Protein AF-A0A914LXF1-F1 (afdb_monomer_lite)

Organism: Meloidogyne incognita (NCBI:txid6306)

Foldseek 3Di:
DDPPVVVVLLVVPQQFQPPDDSPPPVPDDQLRVLSSVLVVLCCVVPNDADSHNVRNVVVLVCLLPDPVQDDLSSVLSNQSNDNPSVSHDGPVVSVVSVVVNVVVVVVVD

Radius of gyration: 15.21 Å; chains: 1; bounding box: 42×36×30 Å

pLDDT: mean 84.36, std 17.29, range [39.44, 98.19]

InterPro domains:
  IPR000719 Protein kinase domain [PS50011] (1-102)
  IPR001245 Serine-threonine/tyrosine-protein kinase, catalytic domain [PF07714] (20-95)
  IPR011009 Protein kinase-like domain superfamily [SSF56112] (17-96)

Sequence (109 aa):
MYIDRVQLTTMNSVLKPPELEENDIENLSKSADIWAFGLMSYEIVHGELPNERSDLLEALESYRNNHSYNSRLDSLIKQCIAVDPNERPDIDQILYGINEILRREDEHQ

Secondary structure (DSSP, 8-state):
----HHHHHHHHHHTS-TT--TT--TT--HHHHHHHHHHHHHHHHH-PPPSSHHHHHHHHHHHHH-TT--SHHHHHHHHHT-SSTTSSPPHHHHHHHHHHHHHHHTT--

Structure (mmCIF, N/CA/C/O backbone):
data_AF-A0A914LXF1-F1
#
_entry.id   AF-A0A914LXF1-F1
#
loop_
_atom_site.group_PDB
_atom_site.id
_atom_site.type_symbol
_atom_site.label_atom_id
_atom_site.label_alt_id
_atom_site.label_comp_id
_atom_site.label_asym_id
_atom_site.label_entity_id
_atom_site.label_seq_id
_atom_site.pdbx_PDB_ins_code
_atom_site.Cartn_x
_atom_site.Cartn_y
_atom_site.Cartn_z
_atom_site.occupancy
_atom_site.B_iso_or_equiv
_atom_site.auth_seq_id
_atom_site.auth_comp_id
_atom_site.auth_asym_id
_atom_site.auth_atom_id
_atom_site.pdbx_PDB_model_num
ATOM 1 N N . MET A 1 1 ? 10.255 -25.665 14.768 1.00 39.44 1 MET A N 1
ATOM 2 C CA . MET A 1 1 ? 9.718 -25.307 13.443 1.00 39.44 1 MET A CA 1
ATOM 3 C C . MET A 1 1 ? 10.702 -24.321 12.835 1.00 39.44 1 MET A C 1
ATOM 5 O O . MET A 1 1 ? 10.704 -23.164 13.224 1.00 39.44 1 MET A O 1
ATOM 9 N N . TYR A 1 2 ? 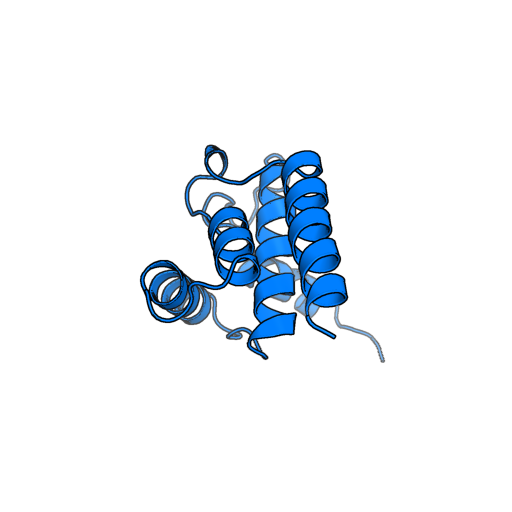11.667 -24.821 12.063 1.00 41.34 2 TYR A N 1
ATOM 10 C CA . TYR A 1 2 ? 12.692 -23.992 11.425 1.00 41.34 2 TYR A CA 1
ATOM 11 C C . TYR A 1 2 ? 12.053 -23.422 10.160 1.00 41.34 2 TYR A C 1
ATOM 13 O O . TYR A 1 2 ? 11.729 -24.190 9.260 1.00 41.34 2 TYR A O 1
ATOM 21 N N . ILE A 1 3 ? 11.801 -22.115 10.128 1.00 44.62 3 ILE A N 1
ATOM 22 C CA . ILE A 1 3 ? 11.459 -21.444 8.874 1.00 44.62 3 ILE A CA 1
ATOM 23 C C . ILE A 1 3 ? 12.745 -21.451 8.053 1.00 44.62 3 ILE A C 1
ATOM 25 O O . ILE A 1 3 ? 13.779 -20.945 8.499 1.00 44.62 3 ILE A O 1
ATOM 29 N N . ASP A 1 4 ? 12.704 -22.138 6.917 1.00 48.78 4 ASP A N 1
ATOM 30 C CA . ASP A 1 4 ? 13.866 -22.341 6.067 1.00 48.78 4 ASP A CA 1
ATOM 31 C C . ASP A 1 4 ? 14.347 -20.979 5.548 1.00 48.78 4 ASP A C 1
ATOM 33 O O . ASP A 1 4 ? 13.539 -20.157 5.111 1.00 48.78 4 ASP A O 1
ATOM 37 N N . ARG A 1 5 ? 15.656 -20.697 5.601 1.00 44.66 5 ARG A N 1
ATOM 38 C CA . ARG A 1 5 ? 16.190 -19.380 5.188 1.00 44.66 5 ARG A CA 1
ATOM 39 C C . ARG A 1 5 ? 15.862 -19.060 3.728 1.00 44.66 5 ARG A C 1
ATOM 41 O O . ARG A 1 5 ? 15.793 -17.893 3.369 1.00 44.66 5 ARG A O 1
ATOM 48 N N . VAL A 1 6 ? 15.616 -20.089 2.917 1.00 45.19 6 VAL A N 1
ATOM 49 C CA . VAL A 1 6 ? 15.147 -19.967 1.533 1.00 45.19 6 VAL A CA 1
ATOM 50 C C . VAL A 1 6 ? 13.738 -19.364 1.470 1.00 45.19 6 VAL A C 1
ATOM 52 O O . VAL A 1 6 ? 13.520 -18.471 0.661 1.00 45.19 6 VAL A O 1
ATOM 55 N N . GLN A 1 7 ? 12.815 -19.747 2.364 1.00 41.03 7 GLN A N 1
ATOM 56 C CA . GLN A 1 7 ? 11.468 -19.159 2.406 1.00 41.03 7 GLN A CA 1
ATOM 57 C C . GLN A 1 7 ? 11.499 -17.676 2.779 1.00 41.03 7 GLN A C 1
ATOM 59 O O . GLN A 1 7 ? 10.761 -16.902 2.187 1.00 41.03 7 GLN A O 1
ATOM 64 N N . LEU A 1 8 ? 12.385 -17.249 3.684 1.00 41.22 8 LEU A N 1
ATOM 65 C CA . LEU A 1 8 ? 12.548 -15.825 4.016 1.00 41.22 8 LEU A CA 1
ATOM 66 C C . LEU A 1 8 ? 13.051 -15.002 2.819 1.00 41.22 8 LEU A C 1
ATOM 68 O O . LEU A 1 8 ? 12.593 -13.882 2.609 1.00 41.22 8 LEU A O 1
ATOM 72 N N . THR A 1 9 ? 13.948 -15.555 1.998 1.00 43.09 9 THR A N 1
ATOM 73 C CA . THR A 1 9 ? 14.433 -14.884 0.779 1.00 43.09 9 THR A CA 1
ATOM 74 C C . THR A 1 9 ? 13.364 -14.842 -0.320 1.00 43.09 9 THR A C 1
ATOM 76 O O . THR A 1 9 ? 13.245 -13.834 -1.010 1.00 43.09 9 THR A O 1
ATOM 79 N N . THR A 1 10 ? 12.550 -15.893 -0.464 1.00 47.44 10 THR A N 1
ATOM 80 C CA . THR A 1 10 ? 11.453 -15.945 -1.448 1.00 47.44 10 THR A CA 1
ATOM 81 C C . THR A 1 10 ? 10.251 -15.088 -1.027 1.00 47.44 10 THR A C 1
ATOM 83 O O . THR A 1 10 ? 9.710 -14.360 -1.857 1.00 47.44 10 THR A O 1
ATOM 86 N N . 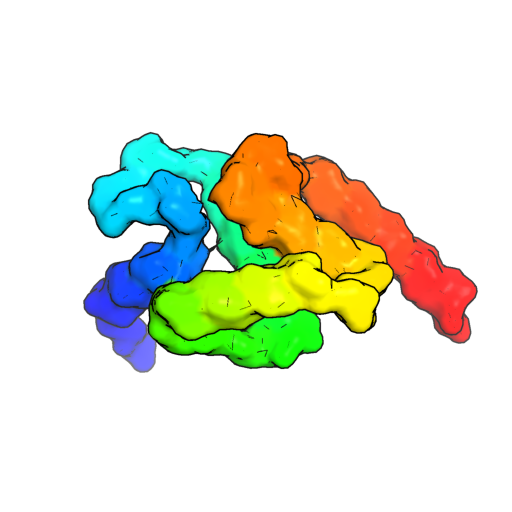MET A 1 11 ? 9.890 -15.072 0.264 1.00 50.12 11 MET A N 1
ATOM 87 C CA . MET A 1 11 ? 8.873 -14.162 0.822 1.00 50.12 11 MET A CA 1
ATOM 88 C C . MET A 1 11 ? 9.282 -12.690 0.662 1.00 50.12 11 MET A C 1
ATOM 90 O O . MET A 1 11 ? 8.427 -11.836 0.440 1.00 50.12 11 MET A O 1
ATOM 94 N N . ASN A 1 12 ? 10.589 -12.403 0.676 1.00 60.38 12 ASN A N 1
ATOM 95 C CA . ASN A 1 12 ? 11.131 -11.075 0.395 1.00 60.38 12 ASN A CA 1
ATOM 96 C C . ASN A 1 12 ? 11.045 -10.652 -1.081 1.00 60.38 12 ASN A C 1
ATOM 98 O O . ASN A 1 12 ? 11.310 -9.491 -1.354 1.00 60.38 12 ASN A O 1
ATOM 102 N N . SER A 1 13 ? 10.714 -11.521 -2.045 1.00 69.38 13 SER A N 1
ATOM 103 C CA . SER A 1 13 ? 10.574 -11.115 -3.460 1.00 69.38 13 SER A CA 1
ATOM 104 C C . SER A 1 13 ? 9.142 -10.699 -3.808 1.00 69.38 13 SER A C 1
ATOM 106 O O . SER A 1 13 ? 8.922 -9.659 -4.430 1.00 69.38 13 SER A O 1
ATOM 108 N N . VAL A 1 14 ? 8.150 -11.475 -3.362 1.00 83.94 14 VAL A N 1
ATOM 109 C CA . VAL A 1 14 ? 6.746 -11.279 -3.757 1.00 83.94 14 VAL A CA 1
ATOM 110 C C . VAL A 1 14 ? 6.218 -9.928 -3.277 1.00 83.94 14 VAL A C 1
ATOM 112 O O . VAL A 1 14 ? 5.686 -9.161 -4.076 1.00 83.94 14 VAL A O 1
ATOM 115 N N . LEU A 1 15 ? 6.450 -9.603 -2.003 1.00 88.06 15 LEU A N 1
ATOM 116 C CA . LEU A 1 15 ? 5.885 -8.423 -1.339 1.00 88.06 15 LEU A CA 1
ATOM 117 C C . LEU A 1 15 ? 6.651 -7.122 -1.616 1.00 88.06 15 LEU A C 1
ATOM 119 O O . LEU A 1 15 ? 6.229 -6.060 -1.157 1.00 88.06 15 LEU A O 1
ATOM 123 N N . LYS A 1 16 ? 7.768 -7.178 -2.356 1.00 89.12 16 LYS A N 1
ATOM 124 C CA . LYS A 1 16 ? 8.562 -5.984 -2.663 1.00 89.12 16 LYS A CA 1
ATOM 125 C C . LYS A 1 16 ? 7.724 -4.938 -3.391 1.00 89.12 16 LYS A C 1
ATOM 127 O O . LYS A 1 16 ? 6.984 -5.301 -4.314 1.00 89.12 16 LYS A O 1
ATOM 132 N N . PRO A 1 17 ? 7.897 -3.653 -3.062 1.00 91.44 17 PRO A N 1
ATOM 133 C CA . PRO A 1 17 ? 7.311 -2.590 -3.853 1.00 91.44 17 PRO A CA 1
ATOM 134 C C . PRO A 1 17 ? 7.853 -2.627 -5.299 1.00 91.44 17 PRO A C 1
ATOM 136 O O . PRO A 1 17 ? 8.917 -3.205 -5.552 1.00 91.44 17 PRO A O 1
ATOM 139 N N . PRO A 1 18 ? 7.102 -2.099 -6.278 1.00 90.81 18 PRO A N 1
ATOM 140 C CA . PRO A 1 18 ? 7.417 -2.243 -7.701 1.00 90.81 18 PRO A CA 1
ATOM 141 C C . PRO A 1 18 ? 8.728 -1.565 -8.125 1.00 90.81 18 PRO A C 1
ATOM 143 O O . PRO A 1 18 ? 9.306 -1.976 -9.126 1.00 90.81 18 PRO A O 1
ATOM 146 N N . GLU A 1 19 ? 9.207 -0.568 -7.379 1.00 89.38 19 GLU A N 1
ATOM 147 C CA . GLU A 1 19 ? 10.456 0.150 -7.655 1.00 89.38 19 GLU A CA 1
ATOM 148 C C . GLU A 1 19 ? 11.733 -0.583 -7.216 1.00 89.38 19 GLU A C 1
ATOM 150 O O . GLU A 1 19 ? 12.816 -0.181 -7.632 1.00 89.38 19 GLU A O 1
ATOM 155 N N . LEU A 1 20 ? 11.640 -1.623 -6.376 1.00 86.94 20 LEU A N 1
ATOM 156 C CA . LEU A 1 20 ? 12.818 -2.355 -5.897 1.00 86.94 20 LEU A CA 1
ATOM 157 C C . LEU A 1 20 ? 13.130 -3.565 -6.784 1.00 86.94 20 LEU A C 1
ATOM 159 O O . LEU A 1 20 ? 12.299 -4.462 -6.947 1.00 86.94 20 LEU A O 1
ATOM 163 N N . GLU A 1 21 ? 14.365 -3.637 -7.285 1.00 74.50 21 GLU A N 1
ATOM 164 C CA . GLU A 1 21 ? 14.863 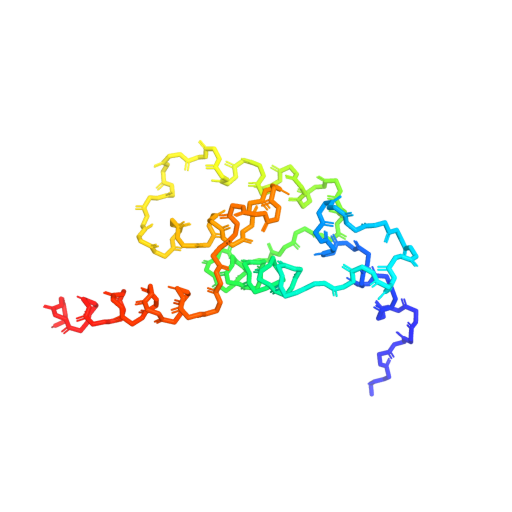-4.808 -8.013 1.00 74.50 21 GLU A CA 1
ATOM 165 C C . GLU A 1 21 ? 15.221 -5.981 -7.069 1.00 74.50 21 GLU A C 1
ATOM 167 O O . GLU A 1 21 ? 15.310 -5.860 -5.838 1.00 74.50 21 GLU A O 1
ATOM 172 N N . GLU A 1 22 ? 15.426 -7.179 -7.633 1.00 64.00 22 GLU A N 1
ATOM 173 C CA . GLU A 1 22 ? 15.650 -8.410 -6.857 1.00 64.00 22 GLU A CA 1
ATOM 174 C C . GLU A 1 22 ? 16.853 -8.332 -5.900 1.00 64.00 22 GLU A C 1
ATOM 176 O O . GLU A 1 22 ? 16.782 -8.905 -4.811 1.00 64.00 22 GLU A O 1
ATOM 181 N N . ASN A 1 23 ? 17.891 -7.556 -6.231 1.00 60.38 23 ASN A N 1
ATOM 182 C CA . ASN A 1 23 ? 19.127 -7.442 -5.444 1.00 60.38 23 ASN A CA 1
ATOM 183 C C . ASN A 1 23 ? 19.387 -6.039 -4.874 1.00 60.38 23 ASN A C 1
ATOM 185 O O . ASN A 1 23 ? 20.499 -5.752 -4.435 1.00 60.38 23 ASN A O 1
ATOM 189 N N . ASP A 1 24 ? 18.375 -5.172 -4.859 1.00 64.75 24 ASP A N 1
ATOM 190 C CA . ASP A 1 24 ? 18.558 -3.765 -4.514 1.00 64.75 24 ASP A CA 1
ATOM 191 C C . ASP A 1 24 ? 18.333 -3.484 -3.020 1.00 64.75 24 ASP A C 1
ATOM 193 O O . ASP A 1 24 ? 17.340 -2.897 -2.592 1.00 64.75 24 ASP A O 1
ATOM 197 N N . ILE A 1 25 ? 19.256 -3.989 -2.197 1.00 58.91 25 ILE A N 1
ATOM 198 C CA . ILE A 1 25 ? 19.245 -3.790 -0.737 1.00 58.91 25 ILE A CA 1
ATOM 199 C C . ILE A 1 25 ? 19.714 -2.368 -0.374 1.00 58.91 25 ILE A C 1
ATOM 201 O O . ILE A 1 25 ? 19.442 -1.882 0.721 1.00 58.91 25 ILE A O 1
ATOM 205 N N . GLU A 1 26 ? 20.420 -1.692 -1.283 1.00 58.34 26 GLU A N 1
ATOM 206 C CA . GLU A 1 26 ? 20.953 -0.343 -1.066 1.00 58.34 26 GLU A CA 1
ATOM 207 C C . GLU A 1 26 ? 19.882 0.747 -1.245 1.00 58.34 26 GLU A C 1
ATOM 209 O O . GLU A 1 26 ? 19.989 1.798 -0.617 1.00 58.34 26 GLU A O 1
ATOM 214 N N . ASN A 1 27 ? 18.808 0.473 -2.000 1.00 61.38 27 ASN A N 1
ATOM 215 C CA . ASN A 1 27 ? 17.687 1.399 -2.213 1.00 61.38 27 ASN A CA 1
ATOM 216 C C . ASN A 1 27 ? 16.477 1.176 -1.286 1.00 61.38 27 ASN A C 1
ATOM 218 O O . ASN A 1 27 ? 15.394 1.716 -1.527 1.00 61.38 27 ASN A O 1
ATOM 222 N N . LEU A 1 28 ? 16.645 0.431 -0.188 1.00 73.81 28 LEU A N 1
ATOM 223 C CA . LEU A 1 28 ? 15.631 0.337 0.867 1.00 73.81 28 LEU A CA 1
ATOM 224 C C . LEU A 1 28 ? 15.330 1.732 1.439 1.00 73.81 28 LEU A C 1
ATOM 226 O O . LEU A 1 28 ? 16.172 2.373 2.068 1.00 73.81 28 LEU A O 1
ATOM 230 N N . SER A 1 29 ? 14.105 2.203 1.209 1.00 86.38 29 SER A N 1
ATOM 231 C CA . SER A 1 29 ? 13.641 3.528 1.616 1.00 86.38 29 SER A CA 1
ATOM 232 C C . SER A 1 29 ? 12.500 3.423 2.622 1.00 86.38 29 SER A C 1
ATOM 234 O O . SER A 1 29 ? 11.786 2.425 2.667 1.00 86.38 29 SER A O 1
ATOM 236 N N . LYS A 1 30 ? 12.252 4.502 3.374 1.00 92.75 30 LYS A N 1
ATOM 237 C CA . LYS A 1 30 ? 11.060 4.599 4.235 1.00 92.75 30 LYS A CA 1
ATOM 238 C C . LYS A 1 30 ? 9.769 4.330 3.452 1.00 92.75 30 LYS A C 1
ATOM 240 O O . LYS A 1 30 ? 8.844 3.743 3.987 1.00 92.75 30 LYS A O 1
ATOM 245 N N . SER A 1 31 ? 9.719 4.726 2.179 1.00 94.06 31 SER A N 1
ATOM 246 C CA . SER A 1 31 ? 8.561 4.500 1.309 1.00 94.06 31 SER A CA 1
ATOM 247 C C . SER A 1 31 ? 8.335 3.011 0.999 1.00 94.06 31 SER A C 1
ATOM 249 O O . SER A 1 31 ? 7.191 2.585 0.832 1.00 94.06 31 SER A O 1
ATOM 251 N N . ALA A 1 32 ? 9.391 2.189 0.987 1.00 92.50 32 ALA A N 1
ATOM 252 C CA . ALA A 1 32 ? 9.263 0.736 0.872 1.00 92.50 32 ALA A CA 1
ATOM 253 C C . ALA A 1 32 ? 8.619 0.116 2.127 1.00 92.50 32 ALA A C 1
ATOM 255 O O . ALA A 1 32 ? 7.778 -0.776 2.003 1.00 92.50 32 ALA A O 1
ATOM 256 N N . ASP A 1 33 ? 8.936 0.631 3.322 1.00 92.88 33 ASP A N 1
ATOM 257 C CA . ASP A 1 33 ? 8.266 0.214 4.564 1.00 92.88 33 ASP A CA 1
ATOM 258 C C . ASP A 1 33 ? 6.775 0.579 4.540 1.00 92.88 33 ASP A C 1
ATOM 260 O O . ASP A 1 33 ? 5.932 -0.214 4.963 1.00 92.88 33 ASP A O 1
ATOM 264 N N . ILE A 1 34 ? 6.428 1.752 3.994 1.00 97.56 34 ILE A N 1
ATOM 265 C CA . ILE A 1 34 ? 5.029 2.176 3.838 1.00 97.56 34 ILE A CA 1
ATOM 266 C C . ILE A 1 34 ? 4.254 1.247 2.902 1.00 97.56 34 ILE A C 1
ATOM 268 O O . ILE A 1 34 ? 3.115 0.887 3.202 1.00 97.56 34 ILE A O 1
ATOM 272 N N . TRP A 1 35 ? 4.869 0.799 1.809 1.00 96.00 35 TRP A N 1
ATOM 273 C CA . TRP A 1 35 ? 4.266 -0.213 0.945 1.00 96.00 35 TRP A CA 1
ATOM 274 C C . TRP A 1 35 ? 3.993 -1.517 1.699 1.00 96.00 35 TRP A C 1
ATOM 276 O O . TRP A 1 35 ? 2.875 -2.032 1.652 1.00 96.00 35 TRP A O 1
ATOM 286 N N . ALA A 1 36 ? 4.985 -2.034 2.434 1.00 94.12 36 ALA A N 1
ATOM 287 C CA . ALA A 1 36 ? 4.831 -3.260 3.216 1.00 94.12 36 ALA A CA 1
ATOM 288 C C . ALA A 1 36 ? 3.729 -3.126 4.282 1.00 94.12 36 ALA A C 1
ATOM 290 O O . ALA A 1 36 ? 2.921 -4.037 4.463 1.00 94.12 36 ALA A O 1
ATOM 291 N N . PHE A 1 37 ? 3.642 -1.964 4.935 1.00 96.06 37 PHE A N 1
ATOM 292 C CA . PHE A 1 37 ? 2.544 -1.633 5.840 1.00 96.06 37 PHE A CA 1
ATOM 293 C C . PHE A 1 37 ? 1.184 -1.626 5.124 1.00 96.06 37 PHE A C 1
ATOM 295 O O . PHE A 1 37 ? 0.201 -2.145 5.656 1.00 96.06 37 PHE A O 1
ATOM 302 N N . GLY A 1 38 ? 1.122 -1.080 3.908 1.00 96.94 38 GLY A N 1
ATOM 303 C CA . GLY A 1 38 ? -0.074 -1.091 3.071 1.00 96.94 38 GLY A CA 1
ATOM 304 C C . GLY A 1 38 ? -0.540 -2.506 2.722 1.00 96.94 38 GLY A C 1
ATOM 305 O O . GLY A 1 38 ? -1.725 -2.801 2.862 1.00 96.94 38 GLY A O 1
ATOM 306 N N . LEU A 1 39 ? 0.381 -3.399 2.346 1.00 96.06 39 LEU A N 1
ATOM 307 C CA . LEU A 1 39 ? 0.076 -4.813 2.091 1.00 96.06 39 LEU A CA 1
ATOM 308 C C . LEU A 1 39 ? -0.454 -5.524 3.338 1.00 96.06 39 LEU A C 1
ATOM 310 O O . LEU A 1 39 ? -1.481 -6.190 3.267 1.00 96.06 39 LEU A O 1
ATOM 314 N N . MET A 1 40 ? 0.204 -5.335 4.484 1.00 95.38 40 MET A N 1
ATOM 315 C CA . MET A 1 40 ? -0.242 -5.900 5.761 1.00 95.38 40 MET A CA 1
ATOM 316 C C . MET A 1 40 ? -1.635 -5.387 6.144 1.00 95.38 40 MET A C 1
ATOM 318 O O . MET A 1 40 ? -2.486 -6.149 6.587 1.00 95.38 40 MET A O 1
ATOM 322 N N . SER A 1 41 ? -1.892 -4.092 5.955 1.00 96.06 41 SER A N 1
ATOM 323 C CA . SER A 1 41 ? -3.191 -3.486 6.262 1.00 96.06 41 SER A CA 1
ATOM 324 C C . SER A 1 41 ? -4.288 -3.996 5.331 1.00 96.06 41 SER A C 1
ATOM 326 O O . SER A 1 41 ? -5.394 -4.280 5.784 1.00 96.06 41 SER A O 1
ATOM 328 N N . TYR A 1 42 ? -3.980 -4.150 4.040 1.00 95.44 42 TYR A N 1
ATOM 329 C CA . TYR A 1 42 ? -4.871 -4.808 3.091 1.00 95.44 42 TYR A CA 1
ATOM 330 C C . TYR A 1 42 ? -5.189 -6.234 3.550 1.00 95.44 42 TYR A C 1
ATOM 332 O O . TYR A 1 42 ? -6.359 -6.606 3.580 1.00 95.44 42 TYR A O 1
ATOM 340 N N . GLU A 1 43 ? -4.172 -6.995 3.961 1.00 94.56 43 GLU A N 1
ATOM 341 C CA . GLU A 1 43 ? -4.331 -8.380 4.404 1.00 94.56 43 GLU A CA 1
ATOM 342 C C . GLU A 1 43 ? -5.233 -8.487 5.646 1.00 94.56 43 GLU A C 1
ATOM 344 O O . GLU A 1 43 ? -6.154 -9.298 5.710 1.00 94.56 43 GLU A O 1
ATOM 349 N N . ILE A 1 44 ? -5.034 -7.595 6.619 1.00 94.44 44 ILE A N 1
ATOM 350 C CA . ILE A 1 44 ? -5.860 -7.525 7.832 1.00 94.44 44 ILE A CA 1
ATOM 351 C C . ILE A 1 44 ? -7.340 -7.284 7.498 1.00 94.44 44 ILE A C 1
ATOM 353 O O . ILE A 1 44 ? -8.214 -7.854 8.150 1.00 94.44 44 ILE A O 1
ATOM 357 N N . VAL A 1 45 ? -7.631 -6.429 6.513 1.00 92.44 45 VAL A N 1
ATOM 358 C CA . VAL A 1 45 ? -9.006 -6.021 6.183 1.00 92.44 45 VAL A CA 1
ATOM 359 C C . VAL A 1 45 ? -9.693 -7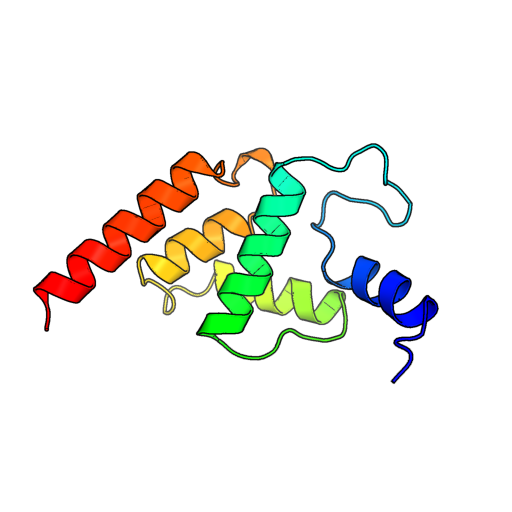.012 5.244 1.00 92.44 45 VAL A C 1
ATOM 361 O O . VAL A 1 45 ? -10.873 -7.312 5.426 1.00 92.44 45 VAL A O 1
ATOM 364 N N . HIS A 1 46 ? -8.977 -7.503 4.233 1.00 88.94 46 HIS A N 1
ATOM 365 C CA . HIS A 1 46 ? -9.557 -8.247 3.109 1.00 88.94 46 HIS A CA 1
ATOM 366 C C . HIS A 1 46 ? -9.210 -9.741 3.116 1.00 88.94 46 HIS A C 1
ATOM 368 O O . HIS A 1 46 ? -9.793 -10.498 2.340 1.00 88.94 46 HIS A O 1
ATOM 374 N N . GLY A 1 47 ? -8.321 -10.185 4.008 1.00 89.62 47 GLY A N 1
ATOM 375 C CA . GLY A 1 47 ? -7.859 -11.568 4.095 1.00 89.62 47 GLY A CA 1
ATOM 376 C C . GLY A 1 47 ? -6.544 -11.787 3.349 1.00 89.62 47 GLY A C 1
ATOM 377 O O . GLY A 1 47 ? -5.700 -10.911 3.296 1.00 89.62 47 GLY A O 1
ATOM 378 N N . GLU A 1 48 ? -6.333 -12.971 2.79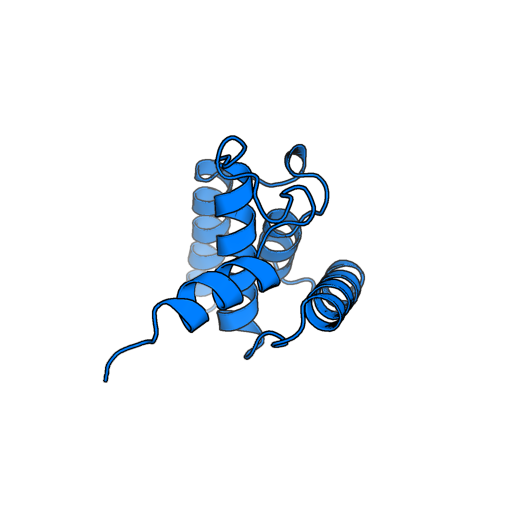0 1.00 86.19 48 GLU A N 1
ATOM 379 C CA . GLU A 1 48 ? -5.008 -13.393 2.314 1.00 86.19 48 GLU A CA 1
ATOM 380 C C . GLU A 1 48 ? -4.499 -12.625 1.076 1.00 86.19 48 GLU A C 1
ATOM 382 O O . GLU A 1 48 ? -5.263 -12.238 0.185 1.00 86.19 48 GLU A O 1
ATOM 387 N N . LEU A 1 49 ? -3.174 -12.464 0.994 1.00 87.81 49 LEU A N 1
ATOM 388 C CA . LEU A 1 49 ? -2.476 -11.976 -0.197 1.00 87.81 49 LEU A CA 1
ATOM 389 C C . LEU A 1 49 ? -2.161 -13.131 -1.165 1.00 87.81 49 LEU A C 1
ATOM 391 O O . LEU A 1 49 ? -1.833 -14.234 -0.721 1.00 87.81 49 LEU A O 1
ATOM 395 N N . PRO A 1 50 ? -2.187 -12.896 -2.491 1.00 88.75 50 PRO A N 1
ATOM 396 C CA . PRO A 1 50 ? -1.697 -13.875 -3.454 1.00 88.75 50 PRO A CA 1
ATOM 397 C C . PRO A 1 50 ? -0.229 -14.247 -3.206 1.00 88.75 50 PRO A C 1
ATOM 399 O O . PRO A 1 50 ? 0.603 -13.393 -2.899 1.00 88.75 50 PRO A O 1
ATOM 402 N N . ASN A 1 51 ? 0.095 -15.528 -3.396 1.00 86.88 51 ASN A N 1
ATOM 403 C CA . ASN A 1 51 ? 1.455 -16.049 -3.210 1.00 86.88 51 ASN A CA 1
ATOM 404 C C . ASN A 1 51 ? 2.391 -15.730 -4.388 1.00 86.88 51 ASN A C 1
ATOM 406 O O . ASN A 1 51 ? 3.608 -15.772 -4.226 1.00 86.88 51 ASN A O 1
ATOM 410 N N . GLU A 1 52 ? 1.836 -15.414 -5.560 1.00 89.19 52 GLU A N 1
ATOM 411 C CA . GLU A 1 52 ? 2.588 -15.095 -6.775 1.00 89.19 52 GLU A CA 1
ATOM 412 C C . GLU A 1 52 ? 2.616 -13.583 -7.023 1.00 89.19 52 GLU A C 1
ATOM 414 O O . GLU A 1 52 ? 1.608 -12.888 -6.878 1.00 89.19 52 GLU A O 1
ATOM 419 N N . ARG A 1 53 ? 3.777 -13.053 -7.433 1.00 88.94 53 ARG A N 1
ATOM 420 C CA . ARG A 1 53 ? 3.976 -11.601 -7.605 1.00 88.94 53 ARG A CA 1
ATOM 421 C C . ARG A 1 53 ? 3.071 -11.000 -8.682 1.00 88.94 53 ARG A C 1
ATOM 423 O O . ARG A 1 53 ? 2.565 -9.901 -8.482 1.00 88.94 53 ARG A O 1
ATOM 430 N N . SER A 1 54 ? 2.880 -11.688 -9.810 1.00 90.75 54 SER A N 1
ATOM 431 C CA . SER A 1 54 ? 1.982 -11.227 -10.881 1.00 90.75 54 SER A CA 1
ATOM 432 C C . SER A 1 54 ? 0.563 -11.034 -10.362 1.00 90.75 54 SER A C 1
ATOM 434 O O . SER A 1 54 ? -0.028 -9.972 -10.548 1.00 90.75 54 SER A O 1
ATOM 436 N N . ASP A 1 55 ? 0.073 -12.037 -9.642 1.00 92.19 55 ASP A N 1
ATOM 437 C CA . ASP A 1 55 ? -1.301 -12.105 -9.161 1.00 92.19 55 ASP A CA 1
ATOM 438 C C . ASP A 1 55 ? -1.523 -11.072 -8.052 1.00 92.19 55 ASP A C 1
ATOM 440 O O . ASP A 1 55 ? -2.562 -10.415 -8.001 1.00 92.19 55 ASP A O 1
ATOM 444 N N . LEU A 1 56 ? -0.514 -10.865 -7.196 1.00 91.81 56 LEU A N 1
ATOM 445 C CA . LEU A 1 56 ? -0.517 -9.795 -6.204 1.00 91.81 56 LEU A CA 1
ATOM 446 C C . LEU A 1 56 ? -0.639 -8.422 -6.873 1.00 91.81 56 LEU A C 1
ATOM 448 O O . LEU A 1 56 ? -1.499 -7.632 -6.492 1.00 91.81 56 LEU A O 1
ATOM 452 N N . LEU A 1 57 ? 0.198 -8.119 -7.868 1.00 92.31 57 LEU A N 1
ATOM 453 C CA . LEU A 1 57 ? 0.172 -6.813 -8.529 1.00 92.31 57 LEU A CA 1
ATOM 454 C C . LEU A 1 57 ? -1.165 -6.556 -9.244 1.00 92.31 57 LEU A C 1
ATOM 456 O O . LEU A 1 57 ? -1.695 -5.448 -9.131 1.00 92.31 57 LEU A O 1
ATOM 460 N N . GLU A 1 58 ? -1.738 -7.572 -9.894 1.00 94.12 58 GLU A N 1
ATOM 461 C CA . GLU A 1 58 ? -3.062 -7.501 -10.530 1.00 94.12 58 GLU A CA 1
ATOM 462 C C . GLU A 1 58 ? -4.186 -7.279 -9.502 1.00 94.12 58 GLU A C 1
ATOM 464 O O . GLU A 1 58 ? -5.068 -6.433 -9.702 1.00 94.12 58 GLU A O 1
ATOM 469 N N . ALA A 1 59 ? -4.140 -7.983 -8.366 1.00 93.31 59 ALA A N 1
ATOM 470 C CA . ALA A 1 59 ? -5.104 -7.810 -7.283 1.00 93.31 59 ALA A CA 1
ATOM 471 C C . ALA A 1 59 ? -5.043 -6.393 -6.689 1.00 93.31 59 ALA A C 1
ATOM 473 O O . ALA A 1 59 ? -6.081 -5.752 -6.505 1.00 93.31 59 ALA A O 1
ATOM 474 N N . LEU A 1 60 ? -3.839 -5.862 -6.446 1.00 94.62 60 LEU A N 1
ATOM 475 C CA . LEU A 1 60 ? -3.655 -4.505 -5.925 1.00 94.62 60 LEU A CA 1
ATOM 476 C C . LEU A 1 60 ? -4.086 -3.435 -6.933 1.00 94.62 60 LEU A C 1
ATOM 478 O O . LEU A 1 60 ? -4.651 -2.415 -6.539 1.00 94.62 60 LEU A O 1
ATOM 482 N N . GLU A 1 61 ? -3.851 -3.645 -8.230 1.00 94.75 61 GLU A N 1
ATOM 483 C CA . GLU A 1 61 ? -4.349 -2.752 -9.280 1.00 94.75 61 GLU A CA 1
ATOM 484 C C . GLU A 1 61 ? -5.879 -2.737 -9.322 1.00 94.75 61 GLU A C 1
ATOM 486 O O . GLU A 1 61 ? -6.493 -1.664 -9.299 1.00 94.75 61 GLU A O 1
ATOM 491 N N . SER A 1 62 ? -6.496 -3.919 -9.299 1.00 94.69 62 SER A N 1
ATOM 492 C CA . SER A 1 62 ? -7.949 -4.066 -9.232 1.00 94.69 62 SER A CA 1
ATOM 493 C C . SER A 1 62 ? -8.521 -3.379 -7.993 1.00 94.69 62 SER A C 1
ATOM 495 O O . SER A 1 62 ? -9.492 -2.630 -8.092 1.00 94.69 62 SER A O 1
ATOM 497 N N . TYR A 1 63 ? -7.892 -3.565 -6.832 1.00 95.25 63 TYR A N 1
ATOM 498 C CA . TYR A 1 63 ? -8.290 -2.921 -5.585 1.00 95.25 63 TYR A CA 1
ATOM 499 C C . TYR A 1 63 ? -8.187 -1.390 -5.658 1.00 95.25 63 TYR A C 1
ATOM 501 O O . TYR A 1 63 ? -9.162 -0.702 -5.337 1.00 95.25 63 TYR A O 1
ATOM 509 N N . ARG A 1 64 ? -7.058 -0.839 -6.133 1.00 93.88 64 ARG A N 1
ATOM 510 C CA . ARG A 1 64 ? -6.864 0.617 -6.290 1.00 93.88 64 ARG A CA 1
ATOM 511 C C . ARG A 1 64 ? -7.945 1.242 -7.176 1.00 93.88 64 ARG A C 1
ATOM 513 O O . ARG A 1 64 ? -8.522 2.259 -6.789 1.00 93.88 64 ARG A O 1
ATOM 520 N N . ASN A 1 65 ? -8.273 0.600 -8.299 1.00 93.19 65 ASN A N 1
ATOM 521 C CA . ASN A 1 65 ? -9.240 1.098 -9.284 1.00 93.19 65 ASN A CA 1
ATOM 522 C C . ASN A 1 65 ? -10.713 0.815 -8.926 1.00 93.19 65 ASN A C 1
ATOM 524 O O . ASN A 1 65 ? -11.630 1.383 -9.530 1.00 93.19 65 ASN A O 1
ATOM 528 N N . ASN A 1 66 ? -10.978 -0.050 -7.946 1.00 92.06 66 ASN A N 1
ATOM 529 C CA . ASN A 1 66 ? -12.334 -0.396 -7.544 1.00 92.06 66 ASN A CA 1
ATOM 530 C C . ASN A 1 66 ? -12.930 0.670 -6.604 1.00 92.06 66 ASN A C 1
ATOM 532 O O . ASN A 1 66 ? -12.474 0.877 -5.477 1.00 92.06 66 ASN A O 1
ATOM 536 N N . HIS A 1 67 ? -13.995 1.322 -7.076 1.00 86.62 67 HIS A N 1
ATOM 537 C CA . HIS A 1 67 ? -14.690 2.418 -6.394 1.00 86.62 67 HIS A CA 1
ATOM 538 C C . HIS A 1 67 ? -15.659 1.947 -5.294 1.00 86.62 67 HIS A C 1
ATOM 540 O O . HIS A 1 67 ? -16.141 2.759 -4.501 1.00 86.62 67 HIS A O 1
ATOM 546 N N . SER A 1 68 ? -15.953 0.645 -5.227 1.00 86.94 68 SER A N 1
ATOM 547 C CA . SER A 1 68 ? -16.736 0.054 -4.139 1.00 86.94 68 SER A CA 1
ATOM 548 C C . SER A 1 68 ? -15.959 0.037 -2.818 1.00 86.94 68 SER A C 1
ATOM 550 O O . SER A 1 68 ? -16.578 0.152 -1.766 1.00 86.94 68 SER A O 1
ATOM 552 N N . TYR A 1 69 ? -14.622 -0.021 -2.862 1.00 85.00 69 TYR A N 1
ATOM 553 C CA . TYR A 1 69 ? -13.753 0.165 -1.694 1.00 85.00 69 TYR A CA 1
ATOM 554 C C . TYR A 1 69 ? -13.469 1.653 -1.488 1.00 85.00 69 TYR A C 1
ATOM 556 O O . TYR A 1 69 ? -12.538 2.217 -2.075 1.00 85.00 69 TYR A O 1
ATOM 564 N N . ASN A 1 70 ? -14.321 2.306 -0.701 1.00 86.25 70 ASN A N 1
ATOM 565 C CA . ASN A 1 70 ? -14.308 3.758 -0.507 1.00 86.25 70 ASN A CA 1
ATOM 566 C C . ASN A 1 70 ? -14.338 4.182 0.966 1.00 86.25 70 ASN A C 1
ATOM 568 O O . ASN A 1 70 ? -14.552 5.360 1.265 1.00 86.25 70 ASN A O 1
ATOM 572 N N . SER A 1 71 ? -14.094 3.251 1.894 1.00 92.31 71 SER A N 1
ATOM 573 C CA . SER A 1 71 ? -13.923 3.626 3.292 1.00 92.31 71 SER A CA 1
ATOM 574 C C . SER A 1 71 ? -12.680 4.512 3.462 1.00 92.31 71 SER A C 1
ATOM 576 O O . SER A 1 71 ? -11.777 4.559 2.617 1.00 92.31 71 SER A O 1
ATOM 578 N N . ARG A 1 72 ? -12.615 5.243 4.579 1.00 93.25 72 ARG A N 1
ATOM 579 C CA . ARG A 1 72 ? -11.424 6.038 4.925 1.00 93.25 72 ARG A CA 1
ATOM 580 C C . ARG A 1 72 ? -10.196 5.147 5.097 1.00 93.25 72 ARG A C 1
ATOM 582 O O . ARG A 1 72 ? -9.114 5.533 4.665 1.00 93.25 72 ARG A O 1
ATOM 589 N N . LEU A 1 73 ? -10.390 3.957 5.667 1.00 95.12 73 LEU A N 1
ATOM 590 C CA . LEU A 1 73 ? -9.343 2.954 5.805 1.00 95.12 73 LEU A CA 1
ATOM 591 C C . LEU A 1 73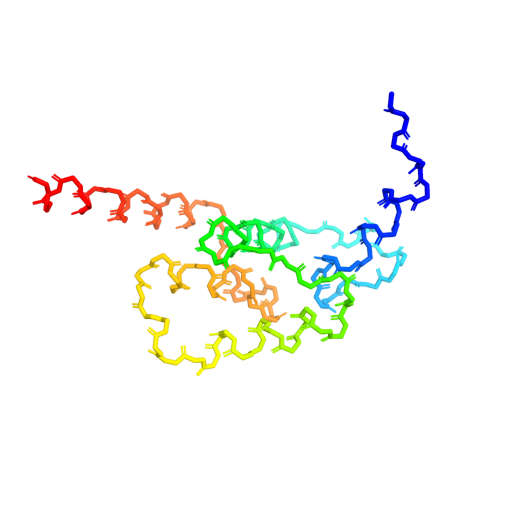 ? -8.881 2.453 4.434 1.00 95.12 73 LEU A C 1
ATOM 593 O O . LEU A 1 73 ? -7.686 2.481 4.167 1.00 95.12 73 LEU A O 1
ATOM 597 N N . ASP A 1 74 ? -9.804 2.121 3.525 1.00 96.25 74 ASP A N 1
ATOM 598 C CA . ASP A 1 74 ? -9.445 1.725 2.156 1.00 96.25 74 ASP A CA 1
ATOM 599 C C . ASP A 1 74 ? -8.665 2.823 1.436 1.00 96.25 74 ASP A C 1
ATOM 601 O O . ASP A 1 74 ? -7.677 2.563 0.757 1.00 96.25 74 ASP A O 1
ATOM 605 N N . SER A 1 75 ? -9.088 4.074 1.606 1.00 96.12 75 SER A N 1
ATOM 606 C CA . SER A 1 75 ? -8.424 5.222 0.990 1.00 96.12 75 SER A CA 1
ATOM 607 C C . SER A 1 75 ? -6.996 5.395 1.511 1.00 96.12 75 SER A C 1
ATOM 609 O O . SER A 1 75 ? -6.103 5.739 0.737 1.00 96.12 75 SER A O 1
ATOM 611 N N . LEU A 1 76 ? -6.765 5.152 2.804 1.00 97.69 76 LEU A N 1
ATOM 612 C CA . LEU A 1 76 ? -5.434 5.190 3.408 1.00 97.69 76 LEU A CA 1
ATOM 613 C C . LEU A 1 76 ? -4.569 4.010 2.942 1.00 97.69 76 LEU A C 1
ATOM 615 O O . LEU A 1 76 ? -3.416 4.214 2.568 1.00 97.69 76 LEU A O 1
ATOM 619 N N . ILE A 1 77 ? -5.130 2.796 2.892 1.00 97.94 77 ILE A N 1
ATOM 620 C CA . ILE A 1 77 ? -4.431 1.601 2.399 1.00 97.94 77 ILE A CA 1
ATOM 621 C C . ILE A 1 77 ? -4.001 1.814 0.946 1.00 97.94 77 ILE A C 1
ATOM 623 O O . ILE A 1 77 ? -2.827 1.633 0.636 1.00 97.94 77 ILE A O 1
ATOM 627 N N . LYS A 1 78 ? -4.910 2.274 0.072 1.00 97.69 78 LYS A N 1
ATOM 628 C CA . LYS A 1 78 ? -4.630 2.563 -1.347 1.00 97.69 78 LYS A CA 1
ATOM 629 C C . LYS A 1 78 ? -3.474 3.544 -1.541 1.00 97.69 78 LYS A C 1
ATOM 631 O O . LYS A 1 78 ? -2.673 3.338 -2.447 1.00 97.69 78 LYS A O 1
ATOM 636 N N . GLN A 1 79 ? -3.374 4.572 -0.695 1.00 97.69 79 GLN A N 1
ATOM 637 C CA . GLN A 1 79 ? -2.252 5.516 -0.713 1.00 97.69 79 GLN A CA 1
ATOM 638 C C . GLN A 1 79 ? -0.935 4.842 -0.299 1.00 97.69 79 GLN A C 1
ATOM 640 O O . GLN A 1 79 ? 0.089 5.061 -0.937 1.00 97.69 79 GLN A O 1
ATOM 645 N N . CYS A 1 80 ? -0.952 3.974 0.719 1.00 98.19 80 CYS A N 1
ATOM 646 C CA . CYS A 1 80 ? 0.241 3.234 1.144 1.00 98.19 80 CYS A CA 1
ATOM 647 C C . CYS A 1 80 ? 0.787 2.303 0.045 1.00 98.19 80 CYS A C 1
ATOM 649 O O . CYS A 1 80 ? 1.997 2.149 -0.075 1.00 98.19 80 CYS A O 1
ATOM 651 N N . ILE A 1 81 ? -0.083 1.712 -0.782 1.00 97.00 81 ILE A N 1
ATOM 652 C CA . ILE A 1 81 ? 0.293 0.822 -1.901 1.00 97.00 81 ILE A CA 1
ATOM 653 C C . ILE A 1 81 ? 0.335 1.540 -3.266 1.00 97.00 81 ILE A C 1
ATOM 655 O O . ILE A 1 81 ? 0.086 0.921 -4.312 1.00 97.00 81 ILE A O 1
ATOM 659 N N . ALA A 1 82 ? 0.595 2.850 -3.281 1.00 96.94 82 ALA A N 1
ATOM 660 C CA . ALA A 1 82 ? 0.793 3.591 -4.523 1.00 96.94 82 ALA A CA 1
ATOM 661 C C . ALA A 1 82 ? 2.024 3.064 -5.284 1.00 96.94 82 ALA A C 1
ATOM 663 O O . ALA A 1 82 ? 3.036 2.686 -4.682 1.00 96.94 82 ALA A O 1
ATOM 664 N N . VAL A 1 83 ? 1.925 3.016 -6.618 1.00 95.12 83 VAL A N 1
ATOM 665 C CA . VAL A 1 83 ? 3.022 2.540 -7.477 1.00 95.12 83 VAL A CA 1
ATOM 666 C C . VAL A 1 83 ? 4.195 3.513 -7.416 1.00 95.12 83 VAL A C 1
ATOM 668 O O . VAL A 1 83 ? 5.324 3.067 -7.237 1.00 95.12 83 VAL A O 1
ATOM 671 N N . ASP A 1 84 ? 3.932 4.821 -7.501 1.00 94.81 84 ASP A N 1
ATOM 672 C CA . ASP A 1 84 ? 4.958 5.841 -7.284 1.00 94.81 84 ASP A CA 1
ATOM 673 C C . ASP A 1 84 ? 5.266 5.953 -5.776 1.00 94.81 84 ASP A C 1
ATOM 675 O O . ASP A 1 84 ? 4.370 6.277 -4.987 1.00 94.81 84 ASP A O 1
ATOM 679 N N . PRO A 1 85 ? 6.516 5.709 -5.338 1.00 95.12 85 PRO A N 1
ATOM 680 C CA . PRO A 1 85 ? 6.897 5.823 -3.934 1.00 95.12 85 PRO A CA 1
ATOM 681 C C . PRO A 1 85 ? 6.725 7.233 -3.349 1.00 95.12 85 PRO A C 1
ATOM 683 O O . PRO A 1 85 ? 6.648 7.355 -2.126 1.00 95.12 85 PRO A O 1
ATOM 686 N N . ASN A 1 86 ? 6.666 8.284 -4.173 1.00 95.38 86 ASN A N 1
ATOM 687 C CA . ASN A 1 86 ? 6.466 9.664 -3.715 1.00 95.38 86 ASN A CA 1
ATOM 688 C C . ASN A 1 86 ? 4.995 10.009 -3.450 1.00 95.38 86 ASN A C 1
ATOM 690 O O . ASN A 1 86 ? 4.714 11.012 -2.798 1.00 95.38 86 ASN A O 1
ATOM 694 N N . GLU A 1 87 ? 4.061 9.200 -3.953 1.00 97.12 87 GLU A N 1
ATOM 695 C CA . GLU A 1 87 ? 2.628 9.349 -3.670 1.00 97.12 87 GLU A CA 1
ATOM 696 C C . GLU A 1 87 ? 2.223 8.662 -2.360 1.00 97.12 87 GLU A C 1
ATOM 698 O O . GLU A 1 87 ? 1.112 8.866 -1.865 1.00 97.12 87 GLU A O 1
ATOM 703 N N . ARG A 1 88 ? 3.120 7.849 -1.786 1.00 97.88 88 ARG A N 1
ATOM 704 C CA . ARG A 1 88 ? 2.890 7.180 -0.507 1.00 97.88 88 ARG A CA 1
ATOM 705 C C . ARG A 1 88 ? 2.994 8.190 0.641 1.00 97.88 88 ARG A C 1
ATOM 707 O O . ARG A 1 88 ? 3.890 9.036 0.627 1.00 97.88 88 ARG A O 1
ATOM 714 N N . PRO A 1 89 ? 2.115 8.098 1.652 1.00 98.19 89 PRO A N 1
ATOM 715 C CA . PRO A 1 89 ? 2.187 8.962 2.818 1.00 98.19 89 PRO A CA 1
ATOM 716 C C . PRO A 1 89 ? 3.428 8.634 3.649 1.00 98.19 89 PRO A C 1
ATOM 718 O O . PRO A 1 89 ? 3.906 7.502 3.640 1.00 98.19 89 PRO A O 1
ATOM 721 N N . ASP A 1 90 ? 3.925 9.595 4.419 1.00 97.69 90 ASP A N 1
ATOM 722 C CA . ASP A 1 90 ? 4.879 9.293 5.482 1.00 97.69 90 ASP A CA 1
ATOM 723 C C . ASP A 1 90 ? 4.183 8.680 6.714 1.00 97.69 90 ASP A C 1
ATOM 725 O O . ASP A 1 90 ? 2.954 8.615 6.820 1.00 97.69 90 ASP A O 1
ATOM 729 N N . ILE A 1 91 ? 4.983 8.201 7.669 1.00 97.50 91 ILE A N 1
ATOM 730 C CA . ILE A 1 91 ? 4.452 7.529 8.858 1.00 97.50 91 ILE A CA 1
ATOM 731 C C . ILE A 1 91 ? 3.611 8.458 9.744 1.00 97.50 91 ILE A C 1
ATOM 733 O O . ILE A 1 91 ? 2.645 8.001 10.353 1.00 97.50 91 ILE A O 1
ATOM 737 N N . ASP A 1 92 ? 3.921 9.755 9.793 1.00 98.06 92 ASP A N 1
ATOM 738 C CA . ASP A 1 92 ? 3.169 10.713 10.604 1.00 98.06 92 ASP A CA 1
ATOM 739 C C . ASP A 1 92 ? 1.780 10.949 9.992 1.00 98.06 92 ASP A C 1
ATOM 741 O O . ASP A 1 92 ? 0.772 10.976 10.706 1.00 98.06 92 ASP A O 1
ATOM 745 N N . GLN A 1 93 ? 1.700 11.030 8.661 1.00 98.19 93 GLN A N 1
ATOM 746 C CA . GLN A 1 93 ? 0.442 11.101 7.918 1.00 98.19 93 GLN A CA 1
ATOM 747 C C . GLN A 1 93 ? -0.414 9.842 8.114 1.00 98.19 93 GLN A C 1
ATOM 749 O O . GLN A 1 93 ? -1.630 9.956 8.295 1.00 98.19 93 GLN A O 1
ATOM 754 N N . ILE A 1 94 ? 0.199 8.653 8.136 1.00 98.12 94 ILE A N 1
ATOM 755 C CA . ILE A 1 94 ? -0.505 7.393 8.427 1.00 98.12 94 ILE A CA 1
ATOM 756 C C . ILE A 1 94 ? -1.074 7.405 9.843 1.00 98.12 94 ILE A C 1
ATOM 758 O O . ILE A 1 94 ? -2.262 7.135 10.022 1.00 98.12 94 ILE A O 1
ATOM 762 N N . LEU A 1 95 ? -0.263 7.747 10.849 1.00 97.38 95 LEU A N 1
ATOM 763 C CA . LEU A 1 95 ? -0.705 7.800 12.245 1.00 97.38 95 LEU A CA 1
ATOM 764 C C . LEU A 1 95 ? -1.854 8.793 12.433 1.00 97.38 95 LEU A C 1
ATOM 766 O O . LEU A 1 95 ? -2.834 8.490 13.116 1.00 97.38 95 LEU A O 1
ATOM 770 N N . TYR A 1 96 ? -1.765 9.965 11.803 1.00 97.12 96 TYR A N 1
ATOM 771 C CA . TYR A 1 96 ? -2.853 10.937 11.797 1.00 97.12 96 TYR A CA 1
ATOM 772 C C . TYR A 1 96 ? -4.124 10.362 11.153 1.00 97.12 96 TYR A C 1
ATOM 774 O O . TYR A 1 96 ? -5.206 10.454 11.736 1.00 97.12 96 TYR A O 1
ATOM 782 N N . GLY A 1 97 ? -3.992 9.721 9.987 1.00 96.19 97 GLY A N 1
ATOM 783 C CA . GLY A 1 97 ? -5.102 9.095 9.272 1.00 96.19 97 GLY A CA 1
ATOM 784 C C . GLY A 1 97 ? -5.802 8.006 10.087 1.00 96.19 97 GLY A C 1
ATOM 785 O O . GLY A 1 97 ? -7.028 8.009 10.178 1.00 96.19 97 GLY A O 1
ATOM 786 N N . ILE A 1 98 ? -5.036 7.120 10.730 1.00 95.50 98 ILE A N 1
ATOM 787 C CA . ILE A 1 98 ? -5.564 6.057 11.598 1.00 95.50 98 ILE A CA 1
ATOM 788 C C . ILE A 1 98 ? -6.304 6.656 12.797 1.00 95.50 98 ILE A C 1
ATOM 790 O O . ILE A 1 98 ? -7.433 6.256 13.074 1.00 95.50 98 ILE A O 1
ATOM 794 N N . ASN A 1 99 ? -5.721 7.644 13.480 1.00 96.06 99 ASN A N 1
ATOM 795 C CA . ASN A 1 99 ? -6.366 8.283 14.629 1.00 96.06 99 ASN A CA 1
ATOM 796 C C . ASN A 1 99 ? -7.705 8.937 14.257 1.00 96.06 99 ASN A C 1
ATOM 798 O O . ASN A 1 99 ? -8.674 8.823 15.005 1.00 96.06 99 ASN A O 1
ATOM 802 N N . GLU A 1 100 ? -7.790 9.585 13.092 1.00 95.44 100 GLU A N 1
ATOM 803 C CA . GLU A 1 100 ? -9.045 10.174 12.612 1.00 95.44 100 GLU A CA 1
ATOM 804 C C . GLU A 1 100 ? -10.106 9.133 12.240 1.00 95.44 100 GLU A C 1
ATOM 806 O O . GLU A 1 100 ? -11.300 9.428 12.330 1.00 95.44 100 GLU A O 1
ATOM 811 N N . ILE A 1 101 ? -9.695 7.935 11.816 1.00 94.25 101 ILE A N 1
ATOM 812 C CA . ILE A 1 101 ? -10.608 6.811 11.584 1.00 94.25 101 ILE A CA 1
ATOM 813 C C . ILE A 1 101 ? -11.146 6.308 12.928 1.00 94.25 101 ILE A C 1
ATOM 815 O O . ILE A 1 101 ? -12.360 6.312 13.124 1.00 94.25 101 ILE A O 1
ATOM 819 N N . LEU A 1 102 ? -10.257 5.979 13.871 1.00 91.75 102 LEU A N 1
ATOM 820 C CA . LEU A 1 102 ? -10.620 5.424 15.181 1.00 91.75 102 LEU A CA 1
ATOM 821 C C . LEU A 1 102 ? -11.538 6.359 15.977 1.00 91.75 102 LEU A C 1
ATOM 823 O O . LEU A 1 102 ? -12.589 5.943 16.452 1.00 91.75 102 LEU A O 1
ATOM 827 N N . ARG A 1 103 ? -11.206 7.656 16.032 1.00 91.19 103 ARG A N 1
ATOM 828 C CA . ARG A 1 103 ? -12.001 8.660 16.757 1.00 91.19 103 ARG A CA 1
ATOM 829 C C . ARG A 1 103 ? -13.457 8.719 16.287 1.00 91.19 103 ARG A C 1
ATOM 831 O O . ARG A 1 103 ? -14.334 9.099 17.053 1.00 91.19 103 ARG A O 1
ATOM 838 N N . ARG A 1 104 ? -13.718 8.399 15.018 1.00 80.62 104 ARG A N 1
ATOM 839 C CA . ARG A 1 104 ? -15.065 8.441 14.437 1.00 80.62 104 ARG A CA 1
ATOM 840 C C . ARG A 1 104 ? -15.825 7.138 14.625 1.00 80.62 104 ARG A C 1
ATOM 842 O O . ARG A 1 104 ? -17.049 7.190 14.668 1.00 80.62 104 ARG A O 1
ATOM 849 N N . GLU A 1 105 ? -15.146 6.001 14.734 1.00 77.12 105 GLU A N 1
ATOM 850 C CA . GLU A 1 105 ? -15.802 4.731 15.069 1.00 77.12 105 GLU A CA 1
ATOM 851 C C . GLU A 1 105 ? -16.366 4.767 16.495 1.00 77.12 105 GLU A C 1
ATOM 853 O O . GLU A 1 105 ? -17.503 4.348 16.703 1.00 77.12 105 GLU A O 1
ATOM 858 N N . ASP A 1 106 ? -15.644 5.393 17.429 1.00 71.06 106 ASP A N 1
ATOM 859 C CA . ASP A 1 106 ? -16.098 5.604 18.811 1.00 71.06 106 ASP A CA 1
ATOM 860 C C . ASP A 1 106 ? -17.338 6.517 18.914 1.00 71.06 106 ASP A C 1
ATOM 862 O O . ASP A 1 106 ? -18.114 6.411 19.858 1.00 71.06 106 ASP A O 1
ATOM 866 N N . GLU A 1 107 ? -17.553 7.419 17.948 1.00 67.00 107 GLU A N 1
ATOM 867 C CA . GLU A 1 107 ? -18.724 8.314 17.904 1.00 67.00 107 GLU A CA 1
ATOM 868 C C . GLU A 1 107 ? -20.001 7.627 17.380 1.00 67.00 107 GLU A C 1
ATOM 870 O O . GLU A 1 107 ? -21.091 8.184 17.518 1.00 67.00 107 GLU A O 1
ATOM 875 N N . HIS A 1 108 ? -19.876 6.456 16.743 1.00 58.97 108 HIS A N 1
ATOM 876 C CA . HIS A 1 108 ? -20.991 5.729 16.117 1.00 58.97 108 HIS A CA 1
ATOM 877 C C . HIS A 1 108 ? -21.386 4.441 16.868 1.00 58.97 108 HIS A C 1
ATOM 879 O O . HIS A 1 108 ? -22.270 3.722 16.390 1.00 58.97 108 HIS A O 1
ATOM 885 N N . GLN A 1 109 ? -20.758 4.154 18.016 1.00 46.25 109 GLN A N 1
ATOM 886 C CA . GLN A 1 109 ? -21.177 3.122 18.978 1.00 46.25 109 GLN A CA 1
ATOM 887 C C . GLN A 1 109 ? -22.092 3.705 20.060 1.00 46.25 109 GLN A C 1
ATOM 889 O O . GLN A 1 109 ? -23.018 2.973 20.480 1.00 46.25 109 GLN A O 1
#